Protein AF-A0A1V3X3G8-F1 (afdb_monomer)

Solvent-accessible surface area (backbone atoms only — not comparable to full-atom values): 4215 Å² total; per-residue (Å²): 88,73,55,95,93,37,71,50,36,47,78,44,80,45,78,42,86,46,91,97,50,65,47,75,48,80,46,77,46,72,49,91,39,74,65,51,51,52,46,32,69,75,62,46,42,65,60,54,49,53,49,48,54,52,55,49,52,53,49,54,49,52,53,47,56,60,66,73,72,111

Organism: Mycobacterium kansasii (NCBI:txid1768)

Foldseek 3Di:
DDDPNDCQKDWDWDWDDDVVRIDIDIDMDGDDDPVLVVCCVVVVVVVVVVVVVVVVVVVVVVVVVVVVVD

Nearest PDB structures (foldseek):
  4c5g-assembly1_B  TM=4.045E-01  e=3.850E+00  Drosophila melanogaster
  4uc8-assembly2_A  TM=3.212E-01  e=9.349E+00  Human respiratory syncytial virus A2

pLDDT: mean 73.46, std 12.05, range [52.0, 92.0]

Structure (mmCIF, N/CA/C/O backbone):
data_AF-A0A1V3X3G8-F1
#
_entry.id   AF-A0A1V3X3G8-F1
#
loop_
_atom_site.group_PDB
_atom_site.id
_atom_site.type_symbol
_atom_site.label_atom_id
_atom_site.label_alt_id
_atom_site.label_comp_id
_atom_site.label_asym_id
_atom_site.label_entity_id
_atom_site.label_seq_id
_atom_site.pdbx_PDB_ins_code
_atom_site.Cartn_x
_atom_site.Cartn_y
_atom_site.Cartn_z
_atom_site.occupancy
_atom_site.B_iso_or_equiv
_atom_site.auth_seq_id
_atom_site.auth_comp_id
_atom_site.auth_asym_id
_atom_site.auth_atom_id
_atom_site.pdbx_PDB_model_num
ATOM 1 N N . MET A 1 1 ? 4.202 -10.814 -7.374 1.00 53.44 1 MET A N 1
ATOM 2 C CA . MET A 1 1 ? 3.929 -11.233 -8.770 1.00 53.44 1 MET A CA 1
ATOM 3 C C . MET A 1 1 ? 5.249 -11.449 -9.501 1.00 53.44 1 MET A C 1
ATOM 5 O O . MET A 1 1 ? 6.130 -10.596 -9.413 1.00 53.44 1 MET A O 1
ATOM 9 N N . MET A 1 2 ? 5.391 -12.581 -10.194 1.00 52.00 2 MET A N 1
ATOM 10 C CA . MET A 1 2 ? 6.601 -12.945 -10.943 1.00 52.00 2 MET A CA 1
ATOM 11 C C . MET A 1 2 ? 6.363 -12.718 -12.438 1.00 52.00 2 MET A C 1
ATOM 13 O O . MET A 1 2 ? 5.320 -13.117 -12.947 1.00 52.00 2 MET A O 1
ATOM 17 N N . ALA A 1 3 ? 7.314 -12.105 -13.144 1.00 52.28 3 ALA A N 1
ATOM 18 C CA . ALA A 1 3 ? 7.318 -12.086 -14.608 1.00 52.28 3 ALA A CA 1
ATOM 19 C C . ALA A 1 3 ? 8.721 -12.456 -15.104 1.00 52.28 3 ALA A C 1
ATOM 21 O O . ALA A 1 3 ? 9.714 -11.899 -14.634 1.00 52.28 3 ALA A O 1
ATOM 22 N N . GLY A 1 4 ? 8.814 -13.441 -16.002 1.00 53.91 4 GLY A N 1
ATOM 23 C CA . GLY A 1 4 ? 10.091 -13.899 -16.567 1.00 53.91 4 GLY A CA 1
ATOM 24 C C . GLY A 1 4 ? 11.106 -14.414 -15.534 1.00 53.91 4 GLY A C 1
ATOM 25 O O . GLY A 1 4 ? 12.301 -14.189 -15.692 1.00 53.91 4 GLY A O 1
ATOM 26 N N . GLY A 1 5 ? 10.646 -15.035 -14.440 1.00 56.47 5 GLY A N 1
ATOM 27 C CA . GLY A 1 5 ? 11.522 -15.561 -13.382 1.00 56.47 5 GLY A CA 1
ATOM 28 C C . GLY A 1 5 ? 12.093 -14.509 -12.420 1.00 56.47 5 GLY A C 1
ATOM 29 O O . GLY A 1 5 ? 12.891 -14.852 -11.553 1.00 56.47 5 GLY A O 1
ATOM 30 N N . ARG A 1 6 ? 11.684 -13.235 -12.527 1.00 55.12 6 ARG A N 1
ATOM 31 C CA . ARG A 1 6 ? 12.085 -12.158 -11.605 1.00 55.12 6 ARG A CA 1
ATOM 32 C C . ARG A 1 6 ? 10.876 -11.608 -10.851 1.00 55.12 6 ARG A C 1
ATOM 34 O O . ARG A 1 6 ? 9.773 -11.525 -11.400 1.00 55.12 6 ARG A O 1
ATOM 41 N N . SER A 1 7 ? 11.079 -11.215 -9.593 1.00 56.78 7 SER A N 1
ATOM 42 C CA . SER A 1 7 ? 10.059 -10.519 -8.806 1.00 56.78 7 SER A CA 1
ATOM 43 C C . SER A 1 7 ? 9.884 -9.105 -9.359 1.00 56.78 7 SER A C 1
ATOM 45 O O . SER A 1 7 ? 10.659 -8.188 -9.092 1.00 56.78 7 SER A O 1
ATOM 47 N N . VAL A 1 8 ? 8.878 -8.941 -10.215 1.00 60.19 8 VAL A N 1
ATOM 48 C CA . VAL A 1 8 ? 8.592 -7.657 -10.869 1.00 60.19 8 VAL A CA 1
ATOM 49 C C . VAL A 1 8 ? 7.825 -6.733 -9.934 1.00 60.19 8 VAL A C 1
ATOM 51 O O . VAL A 1 8 ? 8.011 -5.517 -9.967 1.00 60.19 8 VAL A O 1
ATOM 54 N N . ASN A 1 9 ? 6.990 -7.303 -9.068 1.00 62.84 9 ASN A N 1
ATOM 55 C CA . ASN A 1 9 ? 6.228 -6.530 -8.107 1.00 62.84 9 ASN A CA 1
ATOM 56 C C . ASN A 1 9 ? 6.080 -7.301 -6.794 1.00 62.84 9 ASN A C 1
ATOM 58 O O . ASN A 1 9 ? 5.462 -8.375 -6.766 1.00 62.84 9 ASN A O 1
ATOM 62 N N . ASN A 1 10 ? 6.662 -6.742 -5.736 1.00 70.25 10 ASN A N 1
ATOM 63 C CA . ASN A 1 10 ? 6.509 -7.226 -4.374 1.00 70.25 10 ASN A CA 1
ATOM 64 C C . ASN A 1 10 ? 5.455 -6.374 -3.671 1.00 70.25 10 ASN A C 1
ATOM 66 O O . ASN A 1 10 ? 5.654 -5.174 -3.479 1.00 70.25 10 ASN A O 1
ATOM 70 N N . TRP A 1 11 ? 4.355 -7.021 -3.304 1.00 76.88 11 TRP A N 1
ATOM 71 C CA . TRP A 1 11 ? 3.280 -6.451 -2.503 1.00 76.88 11 TRP A CA 1
ATOM 72 C C . TRP A 1 11 ? 3.443 -6.969 -1.082 1.00 76.88 11 TRP A C 1
ATOM 74 O O . TRP A 1 11 ? 3.640 -8.168 -0.887 1.00 76.88 11 TRP A O 1
ATOM 84 N N . HIS A 1 12 ? 3.404 -6.071 -0.109 1.00 79.50 12 HIS A N 1
ATOM 85 C CA . HIS A 1 12 ? 3.543 -6.399 1.298 1.00 79.50 12 HIS A CA 1
ATOM 86 C C . HIS A 1 12 ? 2.379 -5.789 2.068 1.00 79.50 12 HIS A C 1
ATOM 88 O O . HIS A 1 12 ? 2.150 -4.582 1.988 1.00 79.50 12 HIS A O 1
ATOM 94 N N . TYR A 1 13 ? 1.688 -6.620 2.839 1.00 78.75 13 TYR A N 1
ATOM 95 C CA . TYR A 1 13 ? 0.661 -6.192 3.778 1.00 78.75 13 TYR A CA 1
ATOM 96 C C . TYR A 1 13 ? 1.235 -6.310 5.181 1.00 78.75 13 TYR A C 1
ATOM 98 O O . TYR A 1 13 ? 1.709 -7.376 5.572 1.00 78.75 13 TYR A O 1
ATOM 106 N N . ARG A 1 14 ? 1.231 -5.206 5.922 1.00 85.00 14 ARG A N 1
ATOM 107 C CA . ARG A 1 14 ? 1.592 -5.186 7.336 1.00 85.00 14 ARG A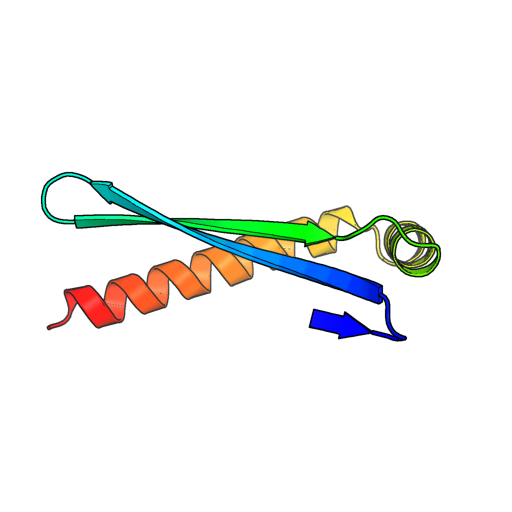 CA 1
ATOM 108 C C . ARG A 1 14 ? 0.340 -4.873 8.138 1.00 85.00 14 ARG A C 1
ATOM 110 O O . ARG A 1 14 ? -0.292 -3.854 7.883 1.00 85.00 14 ARG A O 1
ATOM 117 N N . LEU A 1 15 ? -0.002 -5.763 9.060 1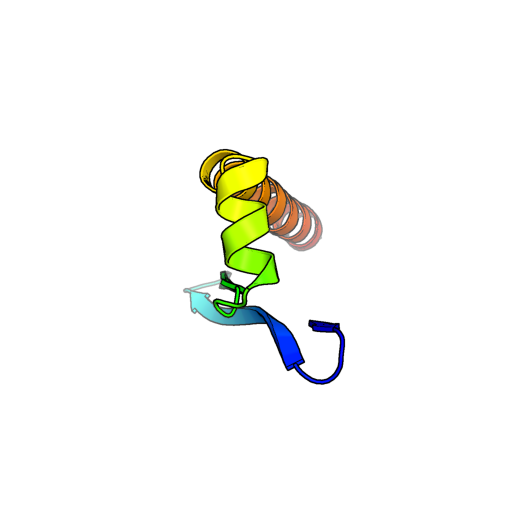.00 86.38 15 LEU A N 1
ATOM 118 C CA . LEU A 1 15 ? -1.126 -5.610 9.971 1.00 86.38 15 LEU A CA 1
ATOM 119 C C . LEU A 1 15 ? -0.545 -5.408 11.365 1.00 86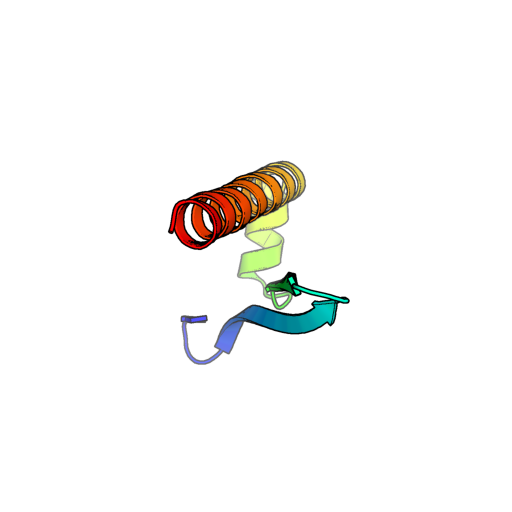.38 15 LEU A C 1
ATOM 121 O O . LEU A 1 15 ? 0.168 -6.278 11.866 1.00 86.38 15 LEU A O 1
ATOM 125 N N . GLU A 1 16 ? -0.794 -4.244 11.946 1.00 89.62 16 GLU A N 1
ATOM 126 C CA . GLU A 1 16 ? -0.337 -3.879 13.284 1.00 89.62 16 GLU A CA 1
ATOM 127 C C . GLU A 1 16 ? -1.570 -3.677 14.177 1.00 89.62 16 GLU A C 1
ATOM 129 O O . GLU A 1 16 ? -2.521 -3.019 13.755 1.00 89.62 16 GLU A O 1
ATOM 134 N N . PRO A 1 17 ? -1.613 -4.263 15.386 1.00 86.69 17 PRO A N 1
ATOM 135 C CA . PRO A 1 17 ? -2.733 -4.050 16.296 1.00 86.69 17 PRO A CA 1
ATOM 136 C C . PRO A 1 17 ? -2.796 -2.572 16.702 1.00 86.69 17 PRO A C 1
ATOM 138 O O . PRO A 1 17 ? -1.782 -1.994 17.097 1.00 86.69 17 PRO A O 1
ATOM 141 N N . ALA A 1 18 ? -3.984 -1.971 16.621 1.00 85.56 18 ALA A N 1
ATOM 142 C CA . ALA A 1 18 ? -4.206 -0.553 16.885 1.00 85.56 18 ALA A CA 1
ATOM 143 C C . ALA A 1 18 ? -5.446 -0.377 17.770 1.00 85.56 18 ALA A C 1
ATOM 145 O O . ALA A 1 18 ? -6.556 -0.195 17.280 1.00 85.56 18 ALA A O 1
ATOM 146 N N . GLY A 1 19 ? -5.252 -0.458 19.090 1.00 85.75 19 GLY A N 1
ATOM 147 C CA . GLY A 1 19 ? -6.333 -0.308 20.066 1.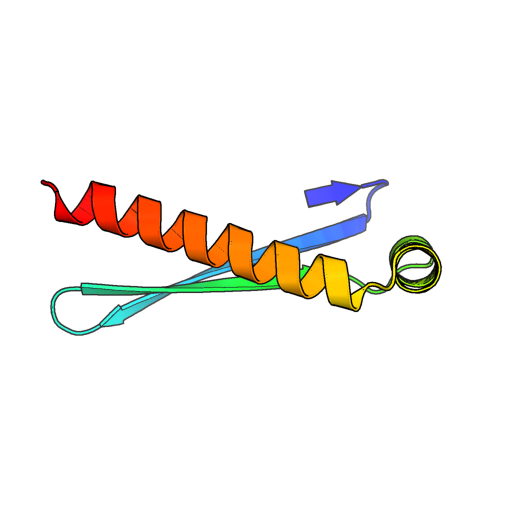00 85.75 19 GLY A CA 1
ATOM 148 C C . GLY A 1 19 ? -7.395 -1.403 19.939 1.00 85.75 19 GLY A C 1
ATOM 149 O O . GLY A 1 19 ? -7.102 -2.576 20.156 1.00 85.75 19 GLY A O 1
ATOM 150 N N . ASP A 1 20 ? -8.619 -1.000 19.610 1.00 82.38 20 ASP A N 1
ATOM 151 C CA . ASP A 1 20 ? -9.772 -1.860 19.325 1.00 82.38 20 ASP A CA 1
ATOM 152 C C . ASP A 1 20 ? -9.837 -2.332 17.858 1.00 82.38 20 ASP A C 1
ATOM 154 O O . ASP A 1 20 ? -10.721 -3.107 17.499 1.00 82.38 20 ASP A O 1
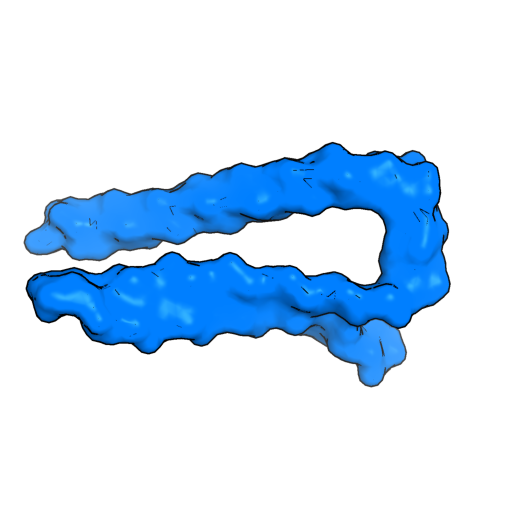ATOM 158 N N . GLY A 1 21 ? -8.882 -1.912 17.022 1.00 83.19 21 GLY A N 1
ATOM 159 C CA . GLY A 1 21 ? -8.804 -2.244 15.605 1.00 83.19 21 GLY A CA 1
ATOM 160 C C . GLY A 1 21 ? -7.438 -2.768 15.157 1.00 83.19 21 GLY A C 1
ATOM 161 O O . GLY A 1 21 ? -6.596 -3.232 15.931 1.00 83.19 21 GLY A O 1
ATOM 162 N N . THR A 1 22 ? -7.215 -2.741 13.846 1.00 87.44 22 THR A N 1
ATOM 163 C CA . THR A 1 22 ? -5.957 -3.152 13.214 1.00 87.44 22 THR A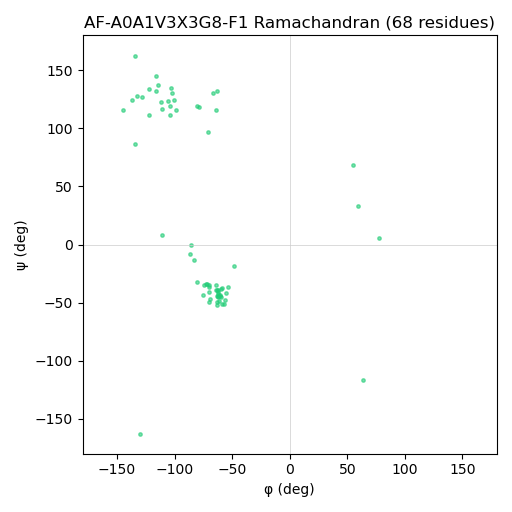 CA 1
ATOM 164 C C . THR A 1 22 ? -5.594 -2.159 12.126 1.00 87.44 22 THR A C 1
ATOM 166 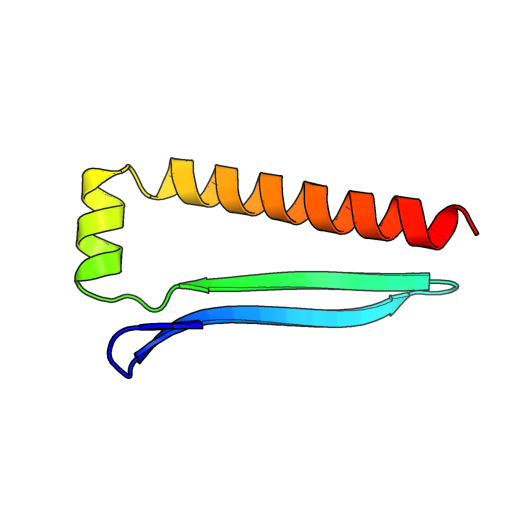O O . THR A 1 22 ? -6.361 -1.946 11.187 1.00 87.44 22 THR A O 1
ATOM 169 N N . ASP A 1 23 ? -4.396 -1.595 12.224 1.00 85.38 23 ASP A N 1
ATOM 170 C CA . ASP A 1 23 ? -3.833 -0.760 11.178 1.00 85.38 23 ASP A CA 1
ATOM 171 C C . ASP A 1 23 ? -3.275 -1.648 10.071 1.00 85.38 23 ASP A C 1
ATOM 173 O O . ASP A 1 23 ? -2.354 -2.445 10.267 1.00 85.38 23 ASP A O 1
ATOM 177 N N . VAL A 1 24 ? -3.834 -1.495 8.873 1.00 82.12 24 VAL A N 1
ATOM 178 C CA . VAL A 1 24 ? -3.384 -2.211 7.681 1.00 82.12 24 VAL A CA 1
ATOM 179 C C . VAL A 1 24 ? -2.587 -1.257 6.803 1.00 82.12 24 VAL A C 1
ATOM 181 O O . VAL A 1 24 ? -3.128 -0.339 6.189 1.00 82.12 24 VAL A O 1
ATOM 184 N N . THR A 1 25 ? -1.282 -1.499 6.705 1.00 82.44 25 THR A N 1
ATOM 185 C CA . THR A 1 25 ? -0.389 -0.779 5.795 1.00 82.44 25 THR A CA 1
ATOM 186 C C . THR A 1 25 ? -0.053 -1.646 4.589 1.00 82.44 25 THR A C 1
ATOM 188 O O . THR A 1 25 ? 0.584 -2.695 4.710 1.00 82.44 25 THR A O 1
ATOM 191 N N . GLU A 1 26 ? -0.416 -1.176 3.399 1.00 76.19 26 GLU A N 1
ATOM 192 C CA . GLU A 1 26 ? -0.058 -1.818 2.137 1.00 76.19 26 GLU A CA 1
ATOM 193 C C . GLU A 1 26 ? 1.131 -1.098 1.485 1.00 76.19 26 GLU A C 1
ATOM 195 O O . GLU A 1 26 ? 1.108 0.109 1.243 1.00 76.19 26 GLU A O 1
ATOM 200 N N . SER A 1 27 ? 2.198 -1.841 1.197 1.00 72.88 27 SER A N 1
ATOM 201 C CA . SER A 1 27 ? 3.411 -1.336 0.552 1.00 72.88 27 SER A CA 1
ATOM 202 C C . SER A 1 27 ? 3.692 -2.103 -0.734 1.00 72.88 27 SER A C 1
ATOM 204 O O . SER A 1 27 ? 3.696 -3.332 -0.742 1.00 72.88 27 SER A O 1
ATOM 206 N N . PHE A 1 28 ? 3.998 -1.387 -1.818 1.00 73.06 28 PHE A N 1
ATOM 207 C CA . PHE A 1 28 ? 4.459 -1.994 -3.066 1.00 73.06 28 PHE A CA 1
ATOM 208 C C . PHE A 1 28 ? 5.899 -1.586 -3.365 1.00 73.06 28 PHE A C 1
ATOM 210 O O . PHE A 1 28 ? 6.281 -0.417 -3.257 1.00 73.06 28 PHE A O 1
ATOM 217 N N . ARG A 1 29 ? 6.707 -2.553 -3.795 1.00 69.19 29 ARG A N 1
ATOM 218 C CA . ARG A 1 29 ? 8.059 -2.317 -4.297 1.00 69.19 29 ARG A CA 1
ATOM 219 C C . ARG A 1 29 ? 8.163 -2.859 -5.712 1.00 69.19 29 ARG A C 1
ATOM 221 O O . ARG A 1 29 ? 8.143 -4.068 -5.942 1.00 69.19 29 ARG A O 1
ATOM 228 N N . LEU A 1 30 ? 8.296 -1.936 -6.660 1.00 68.31 30 LEU A N 1
ATOM 229 C CA . LEU A 1 30 ? 8.681 -2.254 -8.029 1.00 68.31 30 LEU A CA 1
ATOM 230 C C . LEU A 1 30 ? 10.194 -2.434 -8.060 1.00 68.31 30 LEU A C 1
ATOM 232 O O . LEU A 1 30 ? 10.941 -1.506 -7.745 1.00 68.31 30 LEU A O 1
ATOM 236 N N . THR A 1 31 ? 10.648 -3.625 -8.431 1.00 63.34 31 THR A N 1
ATOM 237 C CA . THR A 1 31 ? 12.075 -3.867 -8.632 1.00 63.34 31 THR A CA 1
ATOM 238 C C . THR A 1 31 ? 12.538 -3.040 -9.842 1.00 63.34 31 THR A C 1
ATOM 240 O O . THR A 1 31 ? 11.879 -3.078 -10.892 1.00 63.34 31 THR A O 1
ATOM 243 N N . PRO A 1 32 ? 13.633 -2.261 -9.734 1.00 60.81 32 PRO A N 1
ATOM 244 C CA . PRO A 1 32 ? 14.178 -1.545 -10.878 1.00 60.81 32 PRO A CA 1
ATOM 245 C C . PRO A 1 32 ? 14.658 -2.571 -11.909 1.00 60.81 32 PRO A C 1
ATOM 247 O O . PRO A 1 32 ? 15.539 -3.385 -11.648 1.00 60.81 32 PRO A O 1
ATOM 250 N N . SER A 1 33 ? 14.027 -2.569 -13.077 1.00 62.03 33 SER A N 1
ATOM 251 C CA . SER A 1 33 ? 14.384 -3.406 -14.218 1.00 62.03 33 SER A CA 1
ATOM 252 C C . SER A 1 33 ? 14.372 -2.548 -15.476 1.00 62.03 33 SER A C 1
ATOM 254 O O . SER A 1 33 ? 13.749 -1.487 -15.485 1.00 62.03 33 SER A O 1
ATOM 256 N N . VAL A 1 34 ? 15.016 -3.012 -16.550 1.00 60.25 34 VAL A N 1
ATOM 257 C CA . VAL A 1 34 ? 15.029 -2.307 -17.845 1.00 60.25 34 VAL A CA 1
ATOM 258 C C . VAL A 1 34 ? 13.600 -2.008 -18.320 1.00 60.25 34 VAL A C 1
ATOM 260 O O . VAL A 1 34 ? 13.327 -0.911 -18.795 1.00 60.25 34 VAL A O 1
ATOM 263 N N . PHE A 1 35 ? 12.657 -2.923 -18.067 1.00 61.41 35 PHE A N 1
ATOM 264 C CA . PHE A 1 35 ? 11.231 -2.687 -18.286 1.00 61.41 35 PHE A CA 1
ATOM 265 C C . PHE A 1 35 ? 10.688 -1.570 -17.400 1.00 61.41 35 PHE A C 1
ATOM 267 O O . PHE A 1 35 ? 10.061 -0.660 -17.916 1.00 61.41 35 PHE A O 1
ATOM 274 N N . THR A 1 36 ? 10.948 -1.588 -16.091 1.00 63.44 36 THR A N 1
ATOM 275 C CA . THR A 1 36 ? 10.481 -0.545 -15.163 1.00 63.44 36 THR A CA 1
ATOM 276 C C . THR A 1 36 ? 11.016 0.833 -15.556 1.00 63.44 36 THR A C 1
ATOM 278 O O . THR A 1 36 ? 10.262 1.793 -15.485 1.00 63.44 36 THR A O 1
ATOM 281 N N . THR A 1 37 ? 12.269 0.925 -16.018 1.00 66.19 37 THR A N 1
ATOM 282 C CA . THR A 1 37 ? 12.924 2.165 -16.468 1.00 66.19 37 THR A CA 1
ATOM 283 C C . THR A 1 37 ? 12.344 2.681 -17.784 1.00 66.19 37 THR A C 1
ATOM 285 O O . THR A 1 37 ? 11.945 3.842 -17.852 1.00 66.19 37 THR A O 1
ATOM 288 N N . VAL A 1 38 ? 12.221 1.825 -18.805 1.00 65.12 38 VAL A N 1
ATOM 289 C CA . VAL A 1 38 ? 11.597 2.188 -20.092 1.00 65.12 38 VAL A CA 1
ATOM 290 C C . VAL A 1 38 ? 10.127 2.566 -19.890 1.00 65.12 38 VAL A C 1
ATOM 292 O O . VAL A 1 38 ? 9.657 3.543 -20.458 1.00 65.12 38 VAL A O 1
ATOM 295 N N . TYR A 1 39 ? 9.411 1.864 -19.011 1.00 60.94 39 TYR A N 1
ATOM 296 C CA . TYR A 1 39 ? 8.020 2.161 -18.666 1.00 60.94 39 TYR A CA 1
ATOM 297 C C . TYR A 1 39 ? 7.884 3.456 -17.848 1.00 60.94 39 TYR A C 1
ATOM 299 O O . TYR A 1 39 ? 6.934 4.211 -18.050 1.00 60.94 39 TYR A O 1
ATOM 307 N N . TYR A 1 40 ? 8.833 3.753 -16.949 1.00 63.75 40 TYR A N 1
ATOM 308 C CA . TYR A 1 40 ? 8.886 5.024 -16.216 1.00 63.75 40 TYR A CA 1
ATOM 309 C C . TYR A 1 40 ? 9.083 6.210 -17.159 1.00 63.75 40 TYR A C 1
ATOM 311 O O . TYR A 1 40 ? 8.463 7.254 -16.952 1.00 63.75 40 TYR A O 1
ATOM 319 N N . TRP A 1 41 ? 9.924 6.031 -18.179 1.00 67.00 41 TRP A N 1
ATOM 320 C CA . TRP A 1 41 ? 10.238 7.047 -19.178 1.00 67.00 41 TRP A CA 1
ATOM 321 C C . TRP A 1 41 ? 9.096 7.222 -20.194 1.00 67.00 41 TRP A C 1
ATOM 323 O O . TRP A 1 41 ? 8.688 8.345 -20.462 1.00 67.00 41 TRP A O 1
ATOM 333 N N . ALA A 1 42 ? 8.504 6.123 -20.677 1.00 65.31 42 ALA A N 1
ATOM 334 C CA . ALA A 1 42 ? 7.434 6.135 -21.680 1.00 65.31 42 ALA A CA 1
ATOM 335 C C . ALA A 1 42 ? 6.058 6.569 -21.140 1.00 65.31 42 ALA A C 1
ATOM 337 O O . ALA A 1 42 ? 5.294 7.206 -21.858 1.00 65.31 42 ALA A O 1
ATOM 338 N N . PHE A 1 43 ? 5.718 6.237 -19.888 1.00 58.03 43 PHE A N 1
ATOM 339 C CA . PHE A 1 43 ? 4.391 6.515 -19.311 1.00 58.03 43 PHE A CA 1
ATOM 340 C C . PHE A 1 43 ? 4.393 7.585 -18.216 1.00 58.03 43 PHE A C 1
ATOM 342 O O . PHE A 1 43 ? 3.381 7.754 -17.534 1.00 58.03 43 PHE A O 1
ATOM 349 N N . GLY A 1 44 ? 5.519 8.273 -18.000 1.00 58.47 44 GLY A N 1
ATOM 350 C CA . GLY A 1 44 ? 5.665 9.217 -16.895 1.00 58.47 44 GLY A CA 1
ATOM 351 C C . GLY A 1 44 ? 5.337 8.529 -15.572 1.00 58.47 44 GLY A 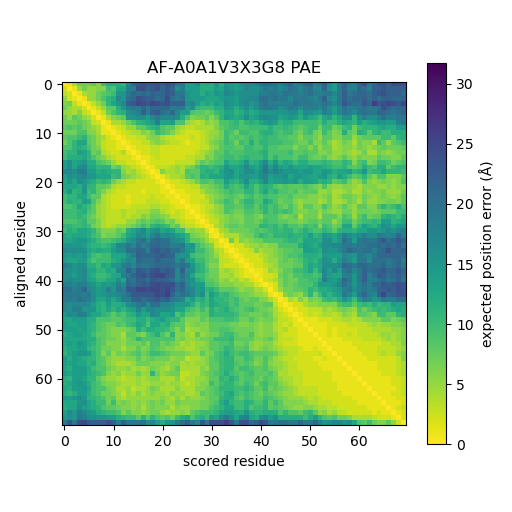C 1
ATOM 352 O O . GLY A 1 44 ? 4.304 8.808 -14.964 1.00 58.47 44 GLY A O 1
ATOM 353 N N . GLY A 1 45 ? 6.190 7.590 -15.142 1.00 61.34 45 GLY A N 1
ATOM 354 C CA . GLY A 1 45 ? 5.931 6.623 -14.059 1.00 61.34 45 GLY A CA 1
ATOM 355 C C . GLY A 1 45 ? 5.356 7.196 -12.753 1.00 61.34 45 GLY A C 1
ATOM 356 O O . GLY A 1 45 ? 4.719 6.475 -11.984 1.00 61.34 45 GLY A O 1
ATOM 357 N N . TRP A 1 46 ? 5.473 8.505 -12.535 1.00 64.44 46 TRP A N 1
ATOM 358 C CA . TRP A 1 46 ? 4.795 9.255 -11.482 1.00 64.44 46 TRP A CA 1
ATOM 359 C C . TRP A 1 46 ? 3.254 9.226 -11.548 1.00 64.44 46 TRP A C 1
ATOM 361 O O . TRP A 1 46 ? 2.606 8.991 -10.525 1.00 64.44 46 TRP A O 1
ATOM 371 N N . LEU A 1 47 ? 2.647 9.391 -12.731 1.00 66.38 47 LEU A N 1
ATOM 372 C CA . LEU A 1 47 ? 1.186 9.336 -12.914 1.00 66.38 47 LEU A CA 1
ATOM 373 C C . LEU A 1 47 ? 0.638 7.952 -12.552 1.00 66.38 47 LEU A C 1
ATOM 375 O O . LEU A 1 47 ? -0.385 7.825 -11.875 1.00 66.38 47 LEU A O 1
ATOM 379 N N . ARG A 1 48 ? 1.362 6.900 -12.944 1.00 67.44 48 ARG A N 1
ATOM 380 C CA . ARG A 1 48 ? 0.994 5.517 -12.634 1.00 67.44 48 ARG A CA 1
ATOM 381 C C . ARG A 1 48 ? 1.220 5.174 -11.162 1.00 67.44 48 ARG A C 1
ATOM 383 O O . ARG A 1 48 ? 0.409 4.439 -10.606 1.00 67.44 48 ARG A O 1
ATOM 390 N N . LYS A 1 49 ? 2.249 5.741 -10.516 1.00 71.38 49 LYS A N 1
ATOM 391 C CA . LYS A 1 49 ? 2.468 5.626 -9.064 1.00 71.38 49 LYS A CA 1
ATOM 392 C C . LYS A 1 49 ? 1.304 6.239 -8.282 1.00 71.38 49 LYS A C 1
ATOM 394 O O . LYS A 1 49 ? 0.752 5.577 -7.412 1.00 71.38 49 LYS A O 1
ATOM 399 N N . ARG A 1 50 ? 0.887 7.464 -8.632 1.00 76.38 50 ARG A N 1
ATOM 400 C CA . ARG A 1 50 ? -0.273 8.131 -8.011 1.00 76.38 50 ARG A CA 1
ATOM 401 C C . ARG A 1 50 ? -1.561 7.340 -8.193 1.00 76.38 50 ARG A C 1
ATOM 403 O O . ARG A 1 50 ? -2.306 7.175 -7.232 1.00 76.38 50 ARG A O 1
ATOM 410 N N . ARG A 1 51 ? -1.813 6.840 -9.408 1.00 79.00 51 ARG A N 1
ATOM 411 C CA . ARG A 1 51 ? -2.996 6.014 -9.674 1.00 79.00 51 ARG A CA 1
ATOM 412 C C . ARG A 1 51 ? -2.971 4.725 -8.848 1.00 79.00 51 ARG A C 1
ATOM 414 O O . ARG A 1 51 ? -3.981 4.419 -8.236 1.00 79.00 51 ARG A O 1
ATOM 421 N N . ASN A 1 52 ? -1.828 4.037 -8.769 1.00 73.44 52 ASN A N 1
ATOM 422 C CA . ASN A 1 52 ? -1.697 2.835 -7.939 1.00 73.44 52 ASN A CA 1
ATOM 423 C C . ASN A 1 52 ? -2.004 3.122 -6.470 1.00 73.44 52 ASN A C 1
ATOM 425 O O . ASN A 1 52 ? -2.860 2.460 -5.908 1.00 73.44 52 ASN A O 1
ATOM 429 N N . ILE A 1 53 ? -1.376 4.149 -5.884 1.00 79.19 53 ILE A N 1
ATOM 430 C CA . ILE A 1 53 ? -1.614 4.517 -4.479 1.00 79.19 53 ILE A CA 1
ATOM 431 C C . ILE A 1 53 ? -3.101 4.791 -4.246 1.00 79.19 53 ILE A C 1
ATOM 433 O O . ILE A 1 53 ? -3.683 4.253 -3.316 1.00 79.19 53 ILE A O 1
ATOM 437 N N . ARG A 1 54 ? -3.740 5.580 -5.117 1.00 83.56 54 ARG A N 1
ATOM 438 C CA . ARG A 1 54 ? -5.161 5.912 -4.977 1.00 83.56 54 ARG A CA 1
ATOM 439 C C . ARG A 1 54 ? -6.060 4.678 -5.068 1.00 83.56 54 ARG A C 1
ATOM 441 O O . ARG A 1 54 ? -7.002 4.552 -4.292 1.00 83.56 54 ARG A O 1
ATOM 448 N N . ASP A 1 55 ? -5.801 3.803 -6.033 1.00 83.00 55 ASP A N 1
ATOM 449 C CA . ASP A 1 55 ? -6.621 2.612 -6.248 1.00 83.00 55 ASP A CA 1
ATOM 450 C C . 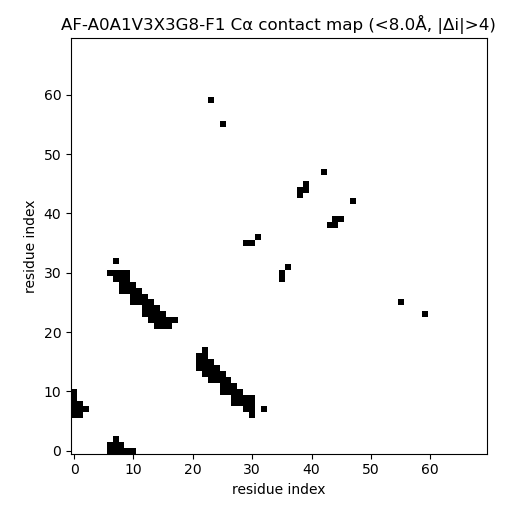ASP A 1 55 ? -6.409 1.590 -5.104 1.00 83.00 55 ASP A C 1
ATOM 452 O O . ASP A 1 55 ? -7.376 0.977 -4.651 1.00 83.00 55 ASP A O 1
ATOM 456 N N . MET A 1 56 ? -5.190 1.492 -4.552 1.00 80.94 56 MET A N 1
ATOM 457 C CA . MET A 1 56 ? -4.879 0.730 -3.332 1.00 80.94 56 MET A CA 1
ATOM 458 C C . MET A 1 56 ? -5.613 1.287 -2.108 1.00 80.94 56 MET A C 1
ATOM 460 O O . MET A 1 56 ? -6.362 0.561 -1.463 1.00 80.94 56 MET A O 1
ATOM 464 N N . THR A 1 57 ? -5.505 2.594 -1.839 1.00 84.44 57 THR A N 1
ATOM 465 C CA . THR A 1 57 ? -6.230 3.246 -0.734 1.00 84.44 57 THR A CA 1
ATOM 466 C C . THR A 1 57 ? -7.735 3.011 -0.838 1.00 84.44 57 THR A C 1
ATOM 468 O O . THR A 1 57 ? -8.384 2.703 0.156 1.00 84.44 57 THR A O 1
ATOM 471 N N . LYS A 1 58 ? -8.300 3.092 -2.050 1.00 89.75 58 LYS A N 1
ATOM 472 C CA . LYS A 1 58 ? -9.724 2.814 -2.276 1.00 89.75 58 LYS A CA 1
ATOM 473 C C . LYS A 1 58 ? -10.092 1.358 -1.980 1.00 89.75 58 LYS A C 1
ATOM 475 O O . LYS A 1 58 ? -11.204 1.092 -1.533 1.00 89.75 58 LYS A O 1
ATOM 480 N N . THR A 1 59 ? -9.186 0.426 -2.257 1.00 88.00 59 THR A N 1
ATOM 481 C CA . THR A 1 59 ? -9.389 -1.000 -1.983 1.00 88.00 59 THR A CA 1
ATOM 482 C C . THR A 1 59 ? -9.381 -1.256 -0.481 1.00 88.00 59 THR A C 1
ATOM 484 O O . THR A 1 59 ? -10.316 -1.873 0.018 1.00 88.00 59 THR A O 1
ATOM 487 N N . LEU A 1 60 ? -8.409 -0.699 0.248 1.00 86.38 60 LEU A N 1
ATOM 488 C CA . LEU A 1 60 ? -8.358 -0.789 1.710 1.00 86.38 60 LEU A CA 1
ATOM 489 C C . LEU A 1 60 ? -9.588 -0.162 2.370 1.00 86.38 60 LEU A C 1
ATOM 491 O O . LEU A 1 60 ? -10.169 -0.777 3.255 1.00 86.38 60 LEU A O 1
ATOM 495 N N . GLN A 1 61 ? -10.033 1.007 1.899 1.00 87.44 61 GLN A N 1
ATOM 496 C CA . GLN A 1 61 ? -11.236 1.643 2.435 1.00 87.44 61 GLN A CA 1
ATOM 497 C C . GLN A 1 61 ? -12.480 0.777 2.216 1.00 87.44 61 GLN A C 1
ATOM 499 O O . GLN A 1 61 ? -13.256 0.595 3.138 1.00 87.44 61 GLN A O 1
ATOM 504 N N . ARG A 1 62 ? -12.645 0.168 1.035 1.00 90.31 62 ARG A N 1
ATOM 505 C CA . ARG A 1 62 ? -13.770 -0.751 0.793 1.00 90.31 62 ARG A CA 1
ATOM 506 C C . ARG A 1 62 ? -13.727 -1.992 1.674 1.00 90.31 62 ARG A C 1
ATOM 508 O O . ARG A 1 62 ? -14.775 -2.459 2.093 1.00 90.31 62 ARG A O 1
ATOM 515 N N . ILE A 1 63 ? -12.538 -2.547 1.906 1.00 86.19 63 ILE A N 1
ATOM 516 C CA . ILE A 1 63 ? -12.374 -3.685 2.817 1.00 86.19 63 ILE A CA 1
ATOM 517 C C . ILE A 1 63 ? -12.776 -3.261 4.230 1.00 86.19 63 ILE A C 1
ATOM 519 O O . ILE A 1 63 ? -13.528 -3.982 4.874 1.00 86.19 63 ILE A O 1
ATOM 523 N N . LYS A 1 64 ? -12.340 -2.076 4.671 1.00 85.12 64 LYS A N 1
ATOM 524 C CA . LYS A 1 64 ? -12.741 -1.493 5.950 1.00 85.12 64 LYS A CA 1
ATOM 525 C C . LYS A 1 64 ? -14.262 -1.340 6.048 1.00 85.12 64 LYS A C 1
ATOM 527 O O . LYS A 1 64 ? -14.844 -1.860 6.986 1.00 85.12 64 LYS A O 1
ATOM 532 N N . ASP A 1 65 ? -14.896 -0.727 5.048 1.00 92.00 65 ASP A N 1
ATOM 533 C CA . ASP A 1 65 ? -16.347 -0.505 5.028 1.00 92.00 65 ASP A CA 1
ATOM 534 C C . ASP A 1 65 ? -17.139 -1.825 5.118 1.00 92.00 65 ASP A C 1
ATOM 536 O O . ASP A 1 65 ? -18.178 -1.867 5.760 1.00 92.00 65 ASP A O 1
ATOM 540 N N . VAL A 1 66 ? -16.665 -2.904 4.478 1.00 90.38 66 VAL A N 1
ATOM 541 C CA . VAL A 1 66 ? -17.299 -4.234 4.562 1.00 90.38 66 VAL A CA 1
ATOM 542 C C . VAL A 1 66 ? -17.112 -4.859 5.943 1.00 90.38 66 VAL A C 1
ATOM 544 O O . VAL A 1 66 ? -18.042 -5.466 6.452 1.00 90.38 66 VAL A O 1
ATOM 547 N N . VAL A 1 67 ? -15.924 -4.727 6.537 1.00 87.75 67 VAL A N 1
ATOM 548 C CA . VAL A 1 67 ? -15.610 -5.310 7.851 1.00 87.75 67 VAL A CA 1
ATOM 549 C C . VAL A 1 67 ? -16.318 -4.573 8.991 1.00 87.75 67 VAL A C 1
ATOM 551 O O . VAL A 1 67 ? -16.682 -5.208 9.968 1.00 87.75 67 VAL A O 1
ATOM 554 N N . GLU A 1 68 ? -16.512 -3.258 8.879 1.00 86.56 68 GLU A N 1
ATOM 555 C CA . GLU A 1 68 ? -17.197 -2.436 9.892 1.00 86.56 68 GLU A CA 1
ATOM 556 C C . GLU A 1 68 ? -18.727 -2.394 9.725 1.00 86.56 68 GLU A C 1
ATOM 558 O O . GLU A 1 68 ? -19.416 -1.810 10.560 1.00 86.56 68 GLU A O 1
ATOM 563 N N . ALA A 1 69 ? -19.267 -2.940 8.629 1.00 82.38 69 ALA A N 1
ATOM 564 C CA . ALA A 1 69 ? -20.711 -3.001 8.389 1.00 82.38 69 ALA A CA 1
ATOM 565 C C . ALA A 1 69 ? -21.405 -4.191 9.080 1.00 82.38 69 ALA A C 1
ATOM 567 O O . ALA A 1 69 ? -22.637 -4.194 9.143 1.00 82.38 69 ALA A O 1
ATOM 568 N N . ASP A 1 70 ? -20.626 -5.158 9.577 1.00 52.91 70 ASP A N 1
ATOM 569 C CA . ASP A 1 70 ? -21.060 -6.269 10.437 1.00 52.91 70 ASP A CA 1
ATOM 570 C C . ASP A 1 70 ? -20.808 -5.943 11.922 1.00 52.91 70 ASP A C 1
ATOM 572 O O . ASP A 1 70 ? -21.614 -6.400 12.768 1.00 52.91 70 ASP A O 1
#

Sequence (70 aa):
MMAGGRSVNNWHYRLEPAGDGTDVTESFRLTPSVFTTVYYWAFGGWLRKRRNIRDMTKTLQRIKDVVEAD

Mean predicted aligned error: 9.6 Å

Radius of gyration: 15.44 Å; Cα contacts (8 Å, |Δi|>4): 56; chains: 1; bounding box: 36×25×42 Å

Secondary structure (DSSP, 8-state):
-EETTEE-EEEEEEEEEETTEEEEEEEEEEPP-HHHHHHHHHTTHHHHHHHHHHHHHHHHHHHHHHHS--

InterPro domains:
  IPR023393 START-like domain superfamily [G3DSA:3.30.530.20] (1-70)